Protein AF-A0A0D7AB15-F1 (afdb_monomer_lite)

Radius of gyration: 23.75 Å; chains: 1; bounding box: 55×53×61 Å

Sequence (169 aa):
MKTLLSSSIADKVKSSCLIGVVPSFHGHAHARSCQVDWHPNYISGMGKEDAEGSERFFSRSNELAAGTRLCTRFHRRQQIDEYIRFNDKDKYASIGIFLYSNYRQALRTIRDEGLQLLQLSKQYKLKAADYEQFLEEERAYLKNLQKEPADVTQRCEYMELLQKYMVAL

Structure (mmCIF, N/CA/C/O backbone):
data_AF-A0A0D7AB15-F1
#
_entry.id   AF-A0A0D7AB15-F1
#
loop_
_atom_site.group_PDB
_atom_site.id
_atom_site.type_symbol
_atom_site.label_atom_id
_atom_site.label_alt_id
_atom_site.label_comp_id
_atom_site.label_asym_id
_atom_site.label_entity_id
_atom_site.label_seq_id
_atom_site.pdbx_PDB_ins_code
_atom_site.Cartn_x
_atom_site.Cartn_y
_atom_site.Cartn_z
_atom_site.occupancy
_atom_site.B_iso_or_equiv
_atom_site.auth_seq_id
_atom_site.auth_comp_id
_atom_site.auth_asym_id
_atom_site.auth_atom_id
_atom_site.pdbx_PDB_model_num
ATOM 1 N N . MET A 1 1 ? 7.630 13.224 8.816 1.00 73.50 1 MET A N 1
ATOM 2 C CA . MET A 1 1 ? 7.909 13.927 7.540 1.00 73.50 1 MET A CA 1
ATOM 3 C C . MET A 1 1 ? 9.012 15.003 7.570 1.00 73.50 1 MET A C 1
ATOM 5 O O . MET A 1 1 ? 9.252 15.615 6.535 1.00 73.50 1 MET A O 1
ATOM 9 N N . LYS A 1 2 ? 9.713 15.240 8.697 1.00 83.06 2 LYS A N 1
ATOM 10 C CA . LYS A 1 2 ? 10.701 16.336 8.827 1.00 83.06 2 LYS A CA 1
ATOM 11 C C . LYS A 1 2 ? 11.754 16.352 7.709 1.00 83.06 2 LYS A C 1
ATOM 13 O O . LYS A 1 2 ? 11.979 17.401 7.125 1.00 83.06 2 LYS A O 1
ATOM 18 N N . THR A 1 3 ? 12.298 15.188 7.356 1.00 90.62 3 THR A N 1
ATOM 19 C CA . THR A 1 3 ? 13.328 15.034 6.315 1.00 90.62 3 THR A CA 1
ATOM 20 C C . THR A 1 3 ? 12.892 15.540 4.939 1.00 90.62 3 THR A C 1
ATOM 22 O O . THR A 1 3 ? 13.657 16.211 4.257 1.00 90.62 3 THR A O 1
ATOM 25 N N . LEU A 1 4 ? 11.655 15.245 4.522 1.00 91.38 4 LEU A N 1
ATOM 26 C CA . LEU A 1 4 ? 11.143 15.678 3.218 1.00 91.38 4 LEU A CA 1
ATOM 27 C C . LEU A 1 4 ? 10.890 17.190 3.195 1.00 91.38 4 LEU A C 1
ATOM 29 O O . LEU A 1 4 ? 11.2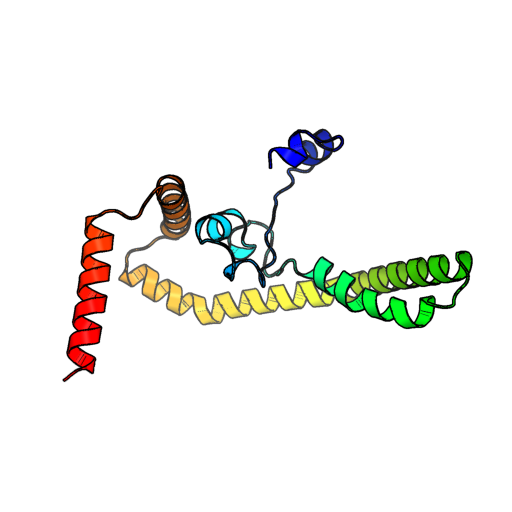01 17.854 2.209 1.00 91.38 4 LEU A O 1
ATOM 33 N N . LEU A 1 5 ? 10.396 17.744 4.303 1.00 92.38 5 LEU A N 1
ATOM 34 C CA . LEU A 1 5 ? 10.147 19.180 4.449 1.00 92.38 5 LEU A CA 1
ATOM 35 C C . LEU A 1 5 ? 11.430 20.016 4.558 1.00 92.38 5 LEU A C 1
ATOM 37 O O . LEU A 1 5 ? 11.383 21.215 4.305 1.00 92.38 5 LEU A O 1
ATOM 41 N N . SER A 1 6 ? 12.561 19.403 4.912 1.00 94.38 6 SER A N 1
ATOM 42 C CA . SER A 1 6 ? 13.881 20.044 4.940 1.00 94.38 6 SER A CA 1
ATOM 43 C C . SER A 1 6 ? 14.708 19.802 3.672 1.00 94.38 6 SER A C 1
ATOM 45 O O . SER A 1 6 ? 15.893 20.120 3.647 1.00 94.38 6 SER A O 1
ATOM 47 N N . SER A 1 7 ? 14.128 19.180 2.645 1.00 95.62 7 SER A N 1
ATOM 48 C CA . SER A 1 7 ? 14.833 18.826 1.410 1.00 95.62 7 SER A CA 1
ATOM 49 C C . SER A 1 7 ? 14.586 19.839 0.287 1.00 95.62 7 SER A C 1
ATOM 51 O O . SER A 1 7 ? 13.685 20.673 0.365 1.00 95.62 7 SER A O 1
ATOM 53 N N . SER A 1 8 ? 15.328 19.710 -0.816 1.00 97.25 8 SER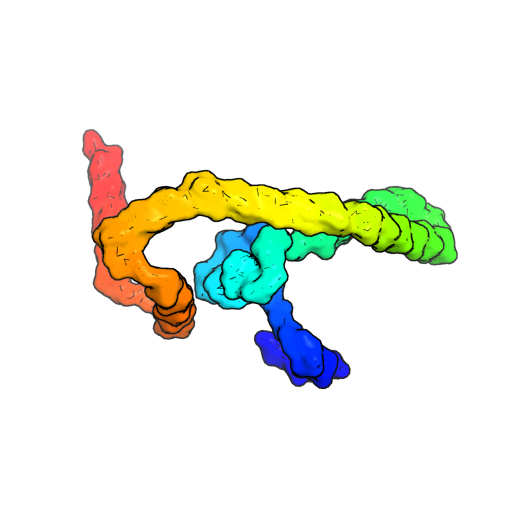 A N 1
ATOM 54 C CA . SER A 1 8 ? 15.131 20.513 -2.034 1.00 97.25 8 SER A CA 1
ATOM 55 C C . SER A 1 8 ? 13.766 20.313 -2.710 1.00 97.25 8 SER A C 1
ATOM 57 O O . SER A 1 8 ? 13.420 21.066 -3.616 1.00 97.25 8 SER A O 1
ATOM 59 N N . ILE A 1 9 ? 12.976 19.320 -2.283 1.00 95.56 9 ILE A N 1
ATOM 60 C CA . ILE A 1 9 ? 11.622 19.055 -2.791 1.00 95.56 9 ILE A CA 1
ATOM 61 C C . ILE A 1 9 ? 10.515 19.481 -1.816 1.00 95.56 9 ILE A C 1
ATOM 63 O O . ILE A 1 9 ? 9.355 19.129 -2.026 1.00 95.56 9 ILE A O 1
ATOM 67 N N . ALA A 1 10 ? 10.834 20.248 -0.768 1.00 95.69 10 ALA A N 1
ATOM 68 C CA . ALA A 1 10 ? 9.872 20.659 0.256 1.00 95.69 10 ALA A CA 1
ATOM 69 C C . ALA A 1 10 ? 8.623 21.353 -0.320 1.00 95.69 10 ALA A C 1
ATOM 71 O O . ALA A 1 10 ? 7.505 21.034 0.083 1.00 95.69 10 ALA A O 1
ATOM 72 N N . ASP A 1 11 ? 8.788 22.248 -1.297 1.00 96.88 11 ASP A N 1
ATOM 73 C CA . ASP A 1 11 ? 7.657 22.956 -1.912 1.00 96.88 11 ASP A CA 1
ATOM 74 C C . ASP A 1 11 ? 6.751 22.013 -2.711 1.00 96.88 11 ASP A C 1
ATOM 76 O O . ASP A 1 11 ? 5.526 22.148 -2.681 1.00 96.88 11 ASP A O 1
ATOM 80 N N . LYS A 1 12 ? 7.325 20.991 -3.359 1.00 95.62 12 LYS A N 1
ATOM 81 C CA . LYS A 1 12 ? 6.555 19.931 -4.030 1.00 95.62 12 LYS A CA 1
ATOM 82 C C . LYS A 1 12 ? 5.778 19.090 -3.025 1.00 95.62 12 LYS A C 1
ATOM 84 O O . LYS A 1 12 ? 4.613 18.790 -3.249 1.00 95.62 12 LYS A O 1
ATOM 89 N N . VAL A 1 13 ? 6.401 18.740 -1.904 1.00 94.31 13 VAL A N 1
ATOM 90 C CA . VAL A 1 13 ? 5.762 17.972 -0.825 1.00 94.31 13 VAL A CA 1
ATOM 91 C C . VAL A 1 13 ? 4.562 18.731 -0.255 1.00 94.31 13 VAL A C 1
ATOM 93 O O . VAL A 1 13 ? 3.496 18.146 -0.094 1.00 94.31 13 VAL A O 1
ATOM 96 N N . LYS A 1 14 ? 4.712 20.041 -0.013 1.00 93.06 14 LYS A N 1
ATOM 97 C CA . LYS A 1 14 ? 3.623 20.898 0.479 1.00 93.06 14 LYS A CA 1
ATOM 98 C C . LYS A 1 14 ? 2.510 21.066 -0.555 1.00 93.06 14 LYS A C 1
ATOM 100 O O . LYS A 1 14 ? 1.349 20.889 -0.218 1.00 93.06 14 LYS A O 1
ATOM 105 N N . SER A 1 15 ? 2.857 21.385 -1.803 1.00 96.00 15 SER A N 1
ATOM 106 C CA . SER A 1 15 ? 1.869 21.633 -2.868 1.00 96.00 15 SER A CA 1
ATOM 107 C C . SER A 1 15 ? 1.098 20.384 -3.299 1.00 96.00 15 SER A C 1
ATOM 109 O O . SER A 1 15 ? -0.052 20.501 -3.703 1.00 96.00 15 SER A O 1
ATOM 111 N N . SER A 1 16 ? 1.702 19.198 -3.193 1.00 93.06 16 SER A N 1
ATOM 112 C CA . SER A 1 16 ? 1.040 17.919 -3.492 1.00 93.06 16 SER A CA 1
ATOM 113 C C . SER A 1 16 ? 0.285 17.315 -2.308 1.00 93.06 16 SER A C 1
ATOM 115 O O . SER A 1 16 ? -0.337 16.270 -2.479 1.00 93.06 16 SER A O 1
ATOM 117 N N . CYS A 1 17 ? 0.348 17.934 -1.121 1.00 90.31 17 CYS A N 1
ATOM 118 C CA . CYS A 1 17 ? -0.180 17.365 0.121 1.00 90.31 17 CYS A CA 1
ATOM 119 C C . CYS A 1 17 ? 0.283 15.912 0.328 1.00 90.31 17 CYS A C 1
ATOM 121 O O . CYS A 1 17 ? -0.525 15.036 0.630 1.00 90.31 17 CYS A O 1
ATOM 123 N N . LEU A 1 18 ? 1.577 15.641 0.111 1.00 90.50 18 LEU A N 1
ATOM 124 C CA . LEU A 1 18 ? 2.096 14.274 0.108 1.00 90.50 18 LEU A CA 1
ATOM 125 C C . LEU A 1 18 ? 1.848 13.591 1.460 1.00 90.50 18 LEU A C 1
ATOM 127 O O . LEU A 1 18 ? 2.190 14.123 2.516 1.00 90.50 18 LEU A O 1
ATOM 131 N N . ILE A 1 19 ? 1.301 12.380 1.410 1.00 88.75 19 ILE A N 1
ATOM 132 C CA . ILE A 1 19 ? 1.094 11.512 2.570 1.00 88.75 19 ILE A CA 1
ATOM 133 C C . ILE A 1 19 ? 2.032 10.312 2.424 1.00 88.75 19 ILE A C 1
ATOM 135 O O . ILE A 1 19 ? 2.158 9.734 1.346 1.00 88.75 19 ILE A O 1
ATOM 139 N N . GLY A 1 20 ? 2.753 9.983 3.497 1.00 88.75 20 GLY A N 1
ATOM 140 C CA . GLY A 1 20 ? 3.583 8.780 3.546 1.00 88.75 20 GLY A CA 1
ATOM 141 C C . GLY A 1 20 ? 2.728 7.535 3.765 1.00 88.75 20 GLY A C 1
ATOM 142 O O . GLY A 1 20 ? 1.672 7.620 4.378 1.00 88.75 20 GLY A O 1
ATOM 143 N N . VAL A 1 21 ? 3.193 6.384 3.288 1.00 92.19 21 VAL A N 1
ATOM 144 C CA . VAL A 1 21 ? 2.516 5.095 3.466 1.00 92.19 21 VAL A CA 1
ATOM 145 C C . VAL A 1 21 ? 3.571 4.025 3.729 1.00 92.19 21 VAL A C 1
ATOM 147 O O . VAL A 1 21 ? 4.638 4.059 3.114 1.00 92.19 21 VAL A O 1
ATOM 150 N N . VAL A 1 22 ? 3.283 3.085 4.628 1.00 92.56 22 VAL A N 1
ATOM 151 C CA . VAL A 1 22 ? 4.063 1.849 4.786 1.00 92.56 22 VAL A CA 1
ATOM 152 C C . VAL A 1 22 ? 3.337 0.738 4.026 1.00 92.56 22 VAL A C 1
ATOM 154 O O . VAL A 1 22 ? 2.191 0.468 4.369 1.00 92.56 22 VAL A O 1
ATOM 157 N N . PRO A 1 23 ? 3.946 0.096 3.015 1.00 93.19 23 PRO A N 1
ATOM 158 C CA . PRO A 1 23 ? 3.291 -0.969 2.257 1.00 93.19 23 PRO A CA 1
ATOM 159 C C . PRO A 1 23 ? 2.736 -2.095 3.149 1.00 93.19 23 PRO A C 1
ATOM 161 O O . PRO A 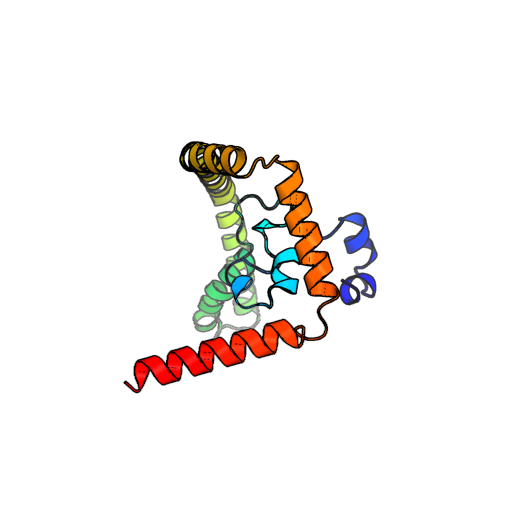1 23 ? 3.288 -2.394 4.212 1.00 93.19 23 PRO A O 1
ATOM 164 N N . SER A 1 24 ? 1.598 -2.676 2.759 1.00 92.88 24 SER A N 1
ATOM 165 C CA . SER A 1 24 ? 0.773 -3.530 3.636 1.00 92.88 24 SER A CA 1
ATOM 166 C C . SER A 1 24 ? 1.492 -4.786 4.137 1.00 92.88 24 SER A C 1
ATOM 168 O O . SER A 1 24 ? 1.218 -5.244 5.251 1.00 92.88 24 SER A O 1
ATOM 170 N N . PHE A 1 25 ? 2.404 -5.347 3.336 1.00 90.69 25 PHE A N 1
ATOM 171 C CA . PHE A 1 25 ? 3.181 -6.531 3.698 1.00 90.69 25 PHE A CA 1
ATOM 172 C C . PHE A 1 25 ? 4.100 -6.239 4.886 1.00 90.69 25 PHE A C 1
ATOM 174 O O . PHE A 1 25 ? 4.162 -7.020 5.835 1.00 90.69 25 PHE A O 1
ATOM 181 N N . HIS A 1 26 ? 4.749 -5.074 4.876 1.00 89.81 26 HIS A N 1
ATOM 182 C CA . HIS A 1 26 ? 5.638 -4.646 5.959 1.00 89.81 26 HIS A CA 1
ATOM 183 C C . HIS A 1 26 ? 4.893 -3.980 7.102 1.00 89.81 26 HIS A C 1
ATOM 185 O O . HIS A 1 26 ? 5.365 -4.017 8.233 1.00 89.81 26 HIS A O 1
ATOM 191 N N . GLY A 1 27 ? 3.721 -3.399 6.841 1.00 89.56 27 GLY A N 1
ATOM 192 C CA . GLY A 1 27 ? 2.959 -2.642 7.828 1.00 89.56 27 GLY A CA 1
ATOM 193 C C . GLY A 1 27 ? 2.779 -3.397 9.146 1.00 89.56 27 GLY A C 1
ATOM 194 O O . GLY A 1 27 ? 3.037 -2.844 10.210 1.00 89.56 27 GLY A O 1
ATOM 195 N N . HIS A 1 28 ? 2.457 -4.690 9.088 1.00 87.06 28 HIS A N 1
ATOM 196 C CA . HIS A 1 28 ? 2.252 -5.517 10.283 1.00 87.06 28 HIS A CA 1
ATOM 197 C C . HIS A 1 28 ? 3.541 -5.850 11.052 1.00 87.06 28 HIS A C 1
ATOM 199 O O . HIS A 1 28 ? 3.471 -6.168 12.236 1.00 87.06 28 HIS A O 1
ATOM 205 N N . ALA A 1 29 ? 4.712 -5.749 10.416 1.00 92.38 29 ALA A N 1
ATOM 206 C CA . ALA A 1 29 ? 6.007 -5.922 11.074 1.00 92.38 29 ALA A CA 1
ATOM 207 C C . ALA A 1 29 ? 6.450 -4.668 11.851 1.00 92.38 29 ALA A C 1
ATOM 209 O O . ALA A 1 29 ? 7.383 -4.726 12.651 1.00 92.38 29 ALA A O 1
ATOM 210 N N . HIS A 1 30 ? 5.794 -3.527 11.628 1.00 92.00 30 HIS A N 1
ATOM 211 C CA . HIS A 1 30 ? 6.068 -2.301 12.366 1.00 92.00 30 HIS A CA 1
ATOM 212 C C . HIS A 1 30 ? 5.314 -2.272 13.699 1.00 92.00 30 HIS A C 1
ATOM 214 O O . HIS A 1 30 ? 4.274 -2.910 13.865 1.00 92.00 30 HIS A O 1
ATOM 220 N N . ALA A 1 31 ? 5.803 -1.463 14.643 1.00 91.50 31 ALA A N 1
ATOM 221 C CA . ALA A 1 31 ? 5.083 -1.185 15.882 1.00 91.50 31 ALA A CA 1
ATOM 222 C C . ALA A 1 31 ? 3.672 -0.645 15.592 1.00 91.50 31 ALA A C 1
ATOM 224 O O . ALA A 1 31 ? 3.474 0.109 14.634 1.00 91.50 31 ALA A O 1
ATOM 225 N N . ARG A 1 32 ? 2.701 -0.979 16.453 1.00 92.56 32 ARG A N 1
ATOM 226 C CA . ARG A 1 32 ? 1.294 -0.579 16.280 1.00 92.56 32 ARG A CA 1
ATOM 227 C C . ARG A 1 32 ? 1.125 0.932 16.095 1.00 92.56 32 ARG A C 1
ATOM 229 O O . ARG A 1 32 ? 0.328 1.346 15.262 1.00 92.56 32 ARG A O 1
ATOM 236 N N . SER A 1 33 ? 1.935 1.744 16.778 1.00 92.44 33 SER A N 1
ATOM 237 C CA . SER A 1 33 ? 1.955 3.208 16.626 1.00 92.44 33 SER A CA 1
ATOM 238 C C . SER A 1 33 ? 2.258 3.659 15.194 1.00 92.44 33 SER A C 1
ATOM 240 O O . SER A 1 33 ? 1.670 4.613 14.704 1.00 92.44 33 SER A O 1
ATOM 242 N N . CYS A 1 34 ? 3.135 2.949 14.486 1.00 91.75 34 CYS A N 1
ATOM 243 C CA . CYS A 1 34 ? 3.411 3.213 13.079 1.00 91.75 34 CYS A CA 1
ATOM 244 C C . CYS A 1 34 ? 2.258 2.738 12.184 1.00 91.75 34 CYS A C 1
ATOM 246 O O . CYS A 1 34 ? 1.905 3.423 11.227 1.00 91.75 34 CYS A O 1
ATOM 248 N N . GLN A 1 35 ? 1.643 1.599 12.509 1.00 93.25 35 GLN A N 1
ATOM 249 C CA . GLN A 1 35 ? 0.524 1.056 11.738 1.00 93.25 35 GLN A CA 1
ATOM 250 C C . GLN A 1 35 ? -0.662 2.020 11.703 1.00 93.25 35 GLN A C 1
ATOM 252 O O . GLN A 1 35 ? -1.142 2.334 10.620 1.00 93.25 35 GLN A O 1
ATOM 257 N N . VAL A 1 36 ? -1.105 2.523 12.860 1.00 93.69 36 VAL A N 1
ATOM 258 C CA . VAL A 1 36 ? -2.290 3.399 12.959 1.00 93.69 36 VAL A CA 1
ATOM 259 C C . VAL A 1 36 ? -2.123 4.744 12.244 1.00 93.69 36 VAL A C 1
ATOM 261 O O . VAL A 1 36 ? -3.115 5.383 11.889 1.00 93.69 36 VAL A O 1
ATOM 264 N N . ASP A 1 37 ? -0.882 5.168 12.009 1.00 91.69 37 ASP A N 1
ATOM 265 C CA . ASP A 1 37 ? -0.566 6.415 11.311 1.00 91.69 37 ASP A CA 1
ATOM 266 C C . ASP A 1 37 ? -0.307 6.215 9.810 1.00 91.69 37 ASP A C 1
ATOM 268 O O . ASP A 1 37 ? -0.611 7.106 9.019 1.00 91.69 37 ASP A O 1
ATOM 272 N N . TRP A 1 38 ? 0.269 5.075 9.405 1.00 92.94 38 TRP A N 1
ATOM 273 C CA . TRP A 1 38 ? 0.869 4.929 8.069 1.00 92.94 38 TRP A CA 1
ATOM 274 C C . TRP A 1 38 ? 0.443 3.682 7.284 1.00 92.94 38 TRP A C 1
ATOM 276 O O . TRP A 1 38 ? 0.842 3.543 6.127 1.00 92.94 38 TRP A O 1
ATOM 286 N N . HIS A 1 39 ? -0.337 2.768 7.866 1.00 94.19 39 HIS A N 1
ATOM 287 C CA . HIS A 1 39 ? -0.835 1.598 7.137 1.00 94.19 39 HIS A CA 1
ATOM 288 C C . HIS A 1 39 ? -1.916 2.017 6.112 1.00 94.19 39 HIS A C 1
ATOM 290 O O . HIS A 1 39 ? -2.796 2.801 6.473 1.00 94.19 39 HIS A O 1
ATOM 296 N N . PRO A 1 40 ? -1.936 1.474 4.874 1.00 94.06 40 PRO A N 1
ATOM 297 C CA . PRO A 1 40 ? -2.842 1.897 3.799 1.00 94.06 40 PRO A CA 1
ATOM 298 C C . PRO A 1 40 ? -4.320 1.906 4.195 1.00 94.06 40 PRO A C 1
ATOM 300 O O . PRO A 1 40 ? -5.046 2.829 3.845 1.00 94.06 40 PRO A O 1
ATOM 303 N N . ASN A 1 41 ? -4.746 0.921 4.992 1.00 91.56 41 ASN A N 1
ATOM 304 C CA . ASN A 1 41 ? -6.113 0.826 5.524 1.00 91.56 41 ASN A CA 1
ATOM 305 C C . ASN A 1 41 ? -6.581 2.056 6.322 1.00 91.56 41 ASN A C 1
ATOM 307 O O . ASN A 1 41 ? -7.783 2.282 6.407 1.00 91.56 41 ASN A O 1
ATOM 311 N N . TYR A 1 42 ? -5.666 2.827 6.915 1.00 92.00 42 TYR A N 1
ATOM 312 C CA . TYR A 1 42 ? -5.992 4.018 7.708 1.00 92.00 42 TYR A CA 1
ATOM 313 C C . TYR A 1 42 ? -5.779 5.326 6.935 1.00 92.00 42 TYR A C 1
ATOM 315 O O . TYR A 1 42 ? -5.891 6.409 7.510 1.00 92.00 42 TYR A O 1
ATOM 323 N N . ILE A 1 43 ? -5.471 5.245 5.636 1.00 91.75 43 ILE A N 1
ATOM 324 C CA . ILE A 1 43 ? -5.201 6.402 4.785 1.00 91.75 43 ILE A CA 1
ATOM 325 C C . ILE A 1 43 ? -6.334 6.557 3.778 1.00 91.75 43 ILE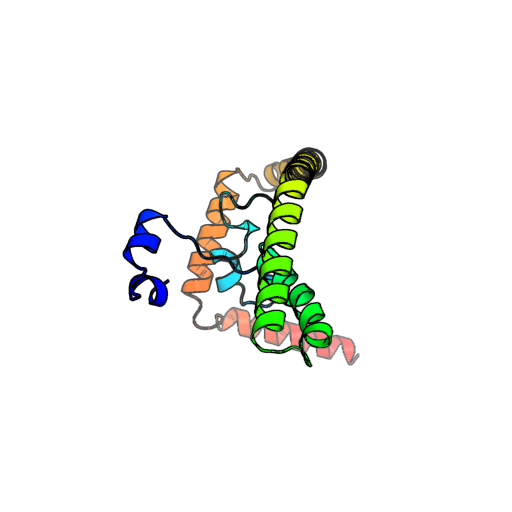 A C 1
ATOM 327 O O . ILE A 1 43 ? -6.522 5.749 2.865 1.00 91.75 43 ILE A O 1
ATOM 331 N N . SER A 1 44 ? -7.086 7.645 3.936 1.00 89.94 44 SER A N 1
ATOM 332 C CA . SER A 1 44 ? -8.184 7.973 3.033 1.00 89.94 44 SER A CA 1
ATOM 333 C C . SER A 1 44 ? -7.688 8.115 1.591 1.00 89.94 44 SER A C 1
ATOM 335 O O . SER A 1 44 ? -6.672 8.755 1.325 1.00 89.94 44 SER A O 1
ATOM 337 N N . GLY A 1 45 ? -8.415 7.503 0.655 1.00 89.50 45 GLY A N 1
ATOM 338 C CA . GLY A 1 45 ? -8.092 7.514 -0.773 1.00 89.50 45 GLY A CA 1
ATOM 339 C C . GLY A 1 45 ? -7.236 6.342 -1.266 1.00 89.50 45 GLY A C 1
ATOM 340 O O . GLY A 1 45 ? -7.202 6.119 -2.473 1.00 89.50 45 GLY A O 1
ATOM 341 N N . MET A 1 46 ? -6.624 5.541 -0.383 1.00 91.12 46 MET A N 1
ATOM 342 C CA . MET A 1 46 ? -5.850 4.355 -0.797 1.00 91.12 46 MET A CA 1
ATOM 343 C C . MET A 1 46 ? -6.726 3.232 -1.372 1.00 91.12 46 MET A C 1
ATOM 345 O O . MET A 1 46 ? -6.279 2.433 -2.196 1.00 91.12 46 MET A O 1
ATOM 349 N N . GLY A 1 47 ? -7.993 3.156 -0.959 1.00 90.88 47 GLY A N 1
ATOM 350 C CA . GLY A 1 47 ? -8.889 2.081 -1.378 1.00 90.88 47 GLY A CA 1
ATOM 351 C C . GLY A 1 47 ? -8.374 0.716 -0.914 1.00 90.88 47 GLY A C 1
ATOM 352 O O . GLY A 1 47 ? -8.138 0.521 0.272 1.00 90.88 47 GLY A O 1
ATOM 353 N N . LYS A 1 48 ? -8.226 -0.235 -1.847 1.00 91.69 48 LYS A N 1
ATOM 354 C CA . LYS A 1 48 ? -7.668 -1.579 -1.580 1.00 91.69 48 LYS A CA 1
ATOM 355 C C . LYS A 1 48 ? -6.255 -1.770 -2.152 1.00 91.69 48 LYS A C 1
ATOM 357 O O . LYS A 1 48 ? -5.850 -2.898 -2.408 1.00 91.69 48 LYS A O 1
ATOM 362 N N . GLU A 1 49 ? -5.543 -0.676 -2.415 1.00 92.06 49 GLU A N 1
ATOM 363 C CA . GLU A 1 49 ? -4.137 -0.708 -2.825 1.00 92.06 49 GLU A CA 1
ATOM 364 C C . GLU A 1 49 ? -3.246 -1.141 -1.653 1.00 92.06 49 GLU A C 1
ATOM 366 O O . GLU A 1 49 ? -3.428 -0.680 -0.525 1.00 92.06 49 GLU A O 1
ATOM 371 N N . ASP A 1 50 ? -2.274 -2.012 -1.926 1.00 93.06 50 ASP A N 1
ATOM 372 C CA . ASP A 1 50 ? -1.344 -2.518 -0.915 1.00 93.06 50 ASP A CA 1
ATOM 373 C C . ASP A 1 50 ? -0.036 -1.720 -0.845 1.00 93.06 50 ASP A C 1
ATOM 375 O O . ASP A 1 50 ? 0.693 -1.845 0.140 1.00 93.06 50 ASP A O 1
ATOM 379 N N . ALA A 1 51 ? 0.210 -0.860 -1.840 1.00 92.88 51 ALA A N 1
ATOM 380 C CA . ALA A 1 51 ? 1.385 -0.006 -1.996 1.00 92.88 51 ALA A CA 1
ATOM 381 C C . ALA A 1 51 ? 2.709 -0.770 -2.211 1.00 92.88 51 ALA A C 1
ATOM 383 O O . ALA A 1 51 ? 3.786 -0.186 -2.112 1.00 92.88 51 ALA A O 1
ATOM 384 N N . GLU A 1 52 ? 2.646 -2.043 -2.613 1.00 93.38 52 GLU A N 1
ATOM 385 C CA . GLU A 1 52 ? 3.818 -2.900 -2.875 1.00 93.38 52 GLU A CA 1
ATOM 386 C C . GLU A 1 52 ? 4.331 -2.794 -4.327 1.00 93.38 52 GLU A C 1
ATOM 388 O O . GLU A 1 52 ? 5.230 -3.522 -4.758 1.00 93.38 52 GLU A O 1
ATOM 393 N N . GLY A 1 53 ? 3.735 -1.916 -5.142 1.00 91.38 53 GLY A N 1
ATOM 394 C CA . GLY A 1 53 ? 4.050 -1.787 -6.569 1.00 91.38 53 GLY A CA 1
ATOM 395 C C . GLY A 1 53 ? 5.538 -1.541 -6.848 1.00 91.38 53 GLY A C 1
ATOM 396 O O . GLY A 1 53 ? 6.110 -2.181 -7.735 1.00 91.38 53 GLY A O 1
ATOM 397 N N . SER A 1 54 ? 6.176 -0.672 -6.059 1.00 90.56 54 SER A N 1
ATOM 398 C CA . SER A 1 54 ? 7.610 -0.371 -6.168 1.00 90.56 54 SER A CA 1
ATOM 399 C C . SER A 1 54 ? 8.477 -1.585 -5.837 1.00 90.56 54 SER A C 1
ATOM 401 O O . SER A 1 54 ? 9.432 -1.872 -6.556 1.00 90.56 54 SER A O 1
ATOM 403 N N . GLU A 1 55 ? 8.134 -2.343 -4.795 1.00 91.81 55 GLU A N 1
ATOM 404 C CA . GLU A 1 55 ? 8.890 -3.536 -4.399 1.00 91.81 55 GLU A CA 1
ATOM 405 C C . GLU A 1 55 ? 8.804 -4.631 -5.457 1.00 91.81 55 GLU A C 1
ATOM 407 O O . GLU A 1 55 ? 9.820 -5.203 -5.856 1.00 91.81 55 GLU A O 1
ATOM 412 N N . ARG A 1 56 ? 7.602 -4.859 -6.000 1.00 93.12 56 ARG A N 1
ATOM 413 C CA . ARG A 1 56 ? 7.389 -5.789 -7.117 1.00 93.12 56 ARG A CA 1
ATOM 414 C C . ARG A 1 56 ? 8.176 -5.370 -8.352 1.00 93.12 56 ARG A C 1
ATOM 416 O O . ARG A 1 56 ? 8.737 -6.229 -9.032 1.00 93.12 56 ARG A O 1
ATOM 423 N N . PHE A 1 57 ? 8.228 -4.071 -8.645 1.00 94.69 57 PHE A N 1
ATOM 424 C CA . PHE A 1 57 ? 9.028 -3.544 -9.745 1.00 94.69 57 PHE A CA 1
ATOM 425 C C . PHE A 1 57 ? 10.521 -3.830 -9.544 1.00 94.69 57 PHE A C 1
ATOM 427 O O . PHE A 1 57 ? 11.145 -4.405 -10.438 1.00 94.69 57 PHE A O 1
ATOM 434 N N . PHE A 1 58 ? 11.084 -3.495 -8.378 1.00 93.62 58 PHE A N 1
ATOM 435 C CA . PHE A 1 58 ? 12.501 -3.735 -8.095 1.00 93.62 58 PHE A CA 1
ATOM 436 C C . PHE A 1 58 ? 12.842 -5.226 -8.086 1.00 93.62 58 PHE A C 1
ATOM 438 O O . PHE A 1 58 ? 13.841 -5.620 -8.686 1.00 93.62 58 PHE A O 1
ATOM 445 N N . SER A 1 59 ? 11.981 -6.057 -7.496 1.00 94.50 59 SER A N 1
ATOM 446 C CA . SER A 1 59 ? 12.132 -7.513 -7.488 1.00 94.50 59 SER A CA 1
ATOM 447 C C . SER A 1 59 ? 12.231 -8.076 -8.908 1.00 94.50 59 SER A C 1
ATOM 449 O O . SER A 1 59 ? 13.214 -8.743 -9.227 1.00 94.50 59 SER A O 1
ATOM 451 N N . ARG A 1 60 ? 11.283 -7.729 -9.789 1.00 93.94 60 ARG A N 1
ATOM 452 C CA . ARG A 1 60 ? 11.299 -8.158 -11.199 1.00 93.94 60 ARG A CA 1
ATOM 453 C C . ARG A 1 60 ? 12.478 -7.573 -11.974 1.00 93.94 60 ARG A C 1
ATOM 455 O O . ARG A 1 60 ? 13.068 -8.251 -12.804 1.00 93.94 60 ARG A O 1
ATOM 462 N N . SER A 1 61 ? 12.885 -6.337 -11.671 1.00 95.38 61 SER A N 1
ATOM 463 C CA . SER A 1 61 ? 14.006 -5.693 -12.369 1.00 95.38 61 SER A CA 1
ATOM 464 C C . SER A 1 61 ? 15.341 -6.417 -12.166 1.00 95.38 61 SER A C 1
ATOM 466 O O . SER A 1 61 ? 16.236 -6.291 -13.002 1.00 95.38 61 SER A O 1
ATOM 468 N N . ASN A 1 62 ? 15.467 -7.234 -11.111 1.00 95.38 62 ASN A N 1
ATOM 469 C CA . ASN A 1 62 ? 16.648 -8.067 -10.888 1.00 95.38 62 ASN A CA 1
ATOM 470 C C . ASN A 1 62 ? 16.875 -9.090 -12.012 1.00 95.38 62 ASN A C 1
ATOM 472 O O . ASN A 1 62 ? 18.016 -9.492 -12.233 1.00 95.38 62 ASN A O 1
ATOM 476 N N . GLU A 1 63 ? 15.838 -9.471 -12.764 1.00 92.00 63 GLU A N 1
ATOM 477 C CA . GLU A 1 63 ? 15.964 -10.367 -13.922 1.00 92.00 63 GLU A CA 1
ATOM 478 C C . GLU A 1 63 ? 16.904 -9.790 -14.998 1.00 92.00 63 GLU A C 1
ATOM 480 O O . GLU A 1 63 ? 17.617 -10.533 -15.678 1.00 92.00 63 GLU A O 1
ATOM 485 N N . LEU A 1 64 ? 17.012 -8.458 -15.093 1.00 95.12 64 LEU A N 1
ATOM 486 C CA . LEU A 1 64 ? 17.944 -7.788 -16.004 1.00 95.12 64 LEU A CA 1
ATOM 487 C C . LEU A 1 64 ? 19.412 -8.025 -15.647 1.00 95.12 64 LEU A C 1
ATOM 489 O O . LEU A 1 64 ? 20.282 -7.866 -16.509 1.00 95.12 64 LEU A O 1
ATOM 493 N N . ALA A 1 65 ? 19.726 -8.372 -14.396 1.00 95.06 65 ALA A N 1
ATOM 494 C CA . ALA A 1 65 ? 21.106 -8.471 -13.933 1.00 95.06 65 ALA A CA 1
ATOM 495 C C . ALA A 1 65 ? 21.896 -9.525 -14.720 1.00 95.06 65 ALA A C 1
ATOM 497 O O . ALA A 1 65 ? 23.025 -9.264 -15.136 1.00 95.06 65 ALA A O 1
ATOM 498 N N . ALA A 1 66 ? 21.293 -10.690 -14.978 1.00 94.44 66 ALA A N 1
ATOM 499 C CA . ALA A 1 66 ? 21.941 -11.766 -15.722 1.00 94.44 66 ALA A CA 1
ATOM 500 C C . ALA A 1 66 ? 22.194 -11.372 -17.188 1.00 94.44 66 ALA A C 1
ATOM 502 O O . ALA A 1 66 ? 23.319 -11.506 -17.673 1.00 94.44 66 ALA A O 1
ATOM 503 N N . GLY A 1 67 ? 21.179 -10.824 -17.867 1.00 92.62 67 GLY A N 1
ATOM 504 C CA . GLY A 1 67 ? 21.261 -10.449 -19.283 1.00 92.62 67 GLY A CA 1
ATOM 505 C C . GLY A 1 67 ? 22.175 -9.252 -19.553 1.00 92.62 67 GLY A C 1
ATOM 506 O O . GLY A 1 67 ? 22.859 -9.213 -20.571 1.00 92.62 67 GLY A O 1
ATOM 507 N N . THR A 1 68 ? 22.256 -8.307 -18.615 1.00 96.44 68 THR A N 1
ATOM 508 C CA . THR A 1 68 ? 23.050 -7.080 -18.779 1.00 96.44 68 THR A CA 1
ATOM 509 C C . THR A 1 68 ? 24.491 -7.200 -18.271 1.00 96.44 68 THR A C 1
ATOM 511 O O . THR A 1 68 ? 25.286 -6.268 -18.454 1.00 96.44 68 THR A O 1
ATOM 514 N N . ARG A 1 69 ? 24.869 -8.309 -17.615 1.00 96.56 69 ARG A N 1
ATOM 515 C CA . ARG A 1 69 ? 26.166 -8.455 -16.921 1.00 96.56 69 ARG A CA 1
ATOM 516 C C . ARG A 1 69 ? 27.367 -8.265 -17.843 1.00 96.56 69 ARG A C 1
ATOM 518 O O . ARG A 1 69 ? 28.317 -7.585 -17.464 1.00 96.56 69 ARG A O 1
ATOM 525 N N . LEU A 1 70 ? 27.307 -8.828 -19.048 1.00 97.25 70 LEU A N 1
ATOM 526 C CA . LEU A 1 70 ? 28.391 -8.782 -20.038 1.00 97.25 70 LEU A CA 1
ATOM 527 C C . LEU A 1 70 ? 28.167 -7.729 -21.133 1.00 97.25 70 LEU A C 1
ATOM 529 O O . LEU A 1 70 ? 29.009 -7.555 -22.010 1.00 97.25 70 LEU A O 1
ATOM 533 N N . CYS A 1 71 ? 27.051 -7.001 -21.084 1.00 97.44 71 CYS A N 1
ATOM 534 C CA . CYS A 1 71 ? 26.763 -5.942 -22.038 1.00 97.44 71 CYS A CA 1
ATOM 535 C C . CYS A 1 71 ? 27.720 -4.757 -21.882 1.00 97.44 71 CYS A C 1
ATOM 537 O O . CYS A 1 71 ? 28.126 -4.386 -20.774 1.00 97.44 71 CYS A O 1
ATOM 539 N N . THR A 1 72 ? 28.005 -4.085 -23.000 1.00 98.12 72 THR A N 1
ATOM 540 C CA . THR A 1 72 ? 28.655 -2.771 -22.958 1.00 98.12 72 THR A CA 1
ATOM 541 C C . THR A 1 72 ? 27.774 -1.777 -22.195 1.00 98.12 72 THR A C 1
ATOM 543 O O . THR A 1 72 ? 26.559 -1.950 -22.070 1.00 98.12 72 THR A O 1
ATOM 546 N N . ARG A 1 73 ? 28.374 -0.686 -21.707 1.00 97.81 73 ARG A N 1
ATOM 547 C CA . ARG A 1 73 ? 27.650 0.370 -20.977 1.00 97.81 73 ARG A CA 1
ATOM 548 C C . ARG A 1 73 ? 26.433 0.894 -21.746 1.00 97.81 73 ARG A C 1
ATOM 550 O O . ARG A 1 73 ? 25.421 1.198 -21.123 1.00 97.81 73 ARG A O 1
ATOM 557 N N . PHE A 1 74 ? 26.544 1.006 -23.070 1.00 98.06 74 PHE A N 1
ATOM 558 C CA . PHE A 1 74 ? 25.452 1.442 -23.937 1.00 98.06 74 PHE A CA 1
ATOM 559 C C . PHE A 1 74 ? 24.296 0.434 -23.925 1.00 98.06 74 PHE A C 1
ATOM 561 O O . PHE A 1 74 ? 23.197 0.786 -23.507 1.00 98.06 74 PHE A O 1
ATOM 568 N N . HIS A 1 75 ? 24.561 -0.832 -24.261 1.00 97.62 75 HIS A N 1
ATOM 569 C CA . HIS A 1 75 ? 23.522 -1.863 -24.332 1.00 97.62 75 HIS A CA 1
ATOM 570 C C . HIS A 1 75 ? 22.866 -2.140 -22.976 1.00 97.62 75 HIS A C 1
ATOM 572 O O . HIS A 1 75 ? 21.654 -2.303 -22.911 1.00 97.62 75 HIS A O 1
ATOM 578 N N . ARG A 1 76 ? 23.630 -2.102 -21.874 1.00 97.75 76 ARG A N 1
ATOM 579 C CA . ARG A 1 76 ? 23.060 -2.222 -20.523 1.00 97.75 76 ARG A CA 1
ATOM 580 C C . ARG A 1 76 ? 22.033 -1.124 -20.244 1.00 97.75 76 ARG A C 1
ATOM 582 O O . ARG A 1 76 ? 20.969 -1.402 -19.708 1.00 97.75 76 ARG A O 1
ATOM 589 N N . ARG A 1 77 ? 22.352 0.127 -20.591 1.00 97.56 77 ARG A N 1
ATOM 590 C CA . ARG A 1 77 ? 21.434 1.262 -20.401 1.00 97.56 77 ARG A CA 1
ATOM 591 C C . ARG A 1 77 ? 20.205 1.143 -21.285 1.00 97.56 77 ARG A C 1
ATOM 593 O O . ARG A 1 77 ? 19.112 1.400 -20.802 1.00 97.56 77 ARG A O 1
ATOM 600 N N . GLN A 1 78 ? 20.398 0.734 -22.536 1.00 97.75 78 GLN A N 1
ATOM 601 C CA . GLN A 1 78 ? 19.302 0.515 -23.470 1.00 97.75 78 GLN A CA 1
ATOM 602 C C . GLN A 1 78 ? 18.333 -0.554 -22.944 1.00 97.75 78 GLN A C 1
ATOM 604 O O . GLN A 1 78 ? 17.141 -0.294 -22.863 1.00 97.75 78 GLN A O 1
ATOM 609 N N . GLN A 1 79 ? 18.839 -1.702 -22.487 1.00 97.06 79 GLN A N 1
ATOM 610 C CA . GLN A 1 79 ? 18.006 -2.776 -21.933 1.00 97.06 79 GLN A CA 1
ATOM 611 C C . GLN A 1 79 ? 17.243 -2.347 -20.670 1.00 97.06 79 GLN A C 1
ATOM 613 O O . GLN A 1 79 ? 16.078 -2.703 -20.506 1.00 97.06 79 GLN A O 1
ATOM 618 N N . ILE A 1 80 ? 17.871 -1.565 -19.783 1.00 97.00 80 ILE A N 1
ATOM 619 C CA . ILE A 1 80 ? 17.194 -1.014 -18.597 1.00 97.00 80 ILE A CA 1
ATOM 620 C C . ILE A 1 80 ? 16.070 -0.047 -19.007 1.00 97.00 80 ILE A C 1
ATOM 622 O O . ILE A 1 80 ? 14.970 -0.137 -18.467 1.00 97.00 80 ILE A O 1
ATOM 626 N N . ASP A 1 81 ? 16.321 0.857 -19.960 1.00 97.81 81 ASP A N 1
ATOM 627 C CA . ASP A 1 81 ? 15.313 1.806 -20.458 1.00 97.81 81 ASP A CA 1
ATOM 628 C C . ASP A 1 81 ? 14.137 1.082 -21.134 1.00 97.81 81 ASP A C 1
ATOM 630 O O . ASP A 1 81 ? 12.977 1.361 -20.825 1.00 97.81 81 ASP A O 1
ATOM 634 N N . GLU A 1 82 ? 14.421 0.096 -21.987 1.00 97.00 82 GLU A N 1
ATOM 635 C CA . GLU A 1 82 ? 13.407 -0.736 -22.644 1.00 97.00 82 GLU A CA 1
ATOM 636 C C . GLU A 1 82 ? 12.538 -1.487 -21.628 1.00 97.00 82 GLU A C 1
ATOM 638 O O . GLU A 1 82 ? 11.310 -1.463 -21.738 1.00 97.00 82 GLU A O 1
ATOM 643 N N . TYR A 1 83 ? 13.150 -2.088 -20.603 1.00 96.62 83 TYR A N 1
ATOM 644 C CA . TYR A 1 83 ? 12.421 -2.768 -19.532 1.00 96.62 83 TYR A CA 1
ATOM 645 C C . TYR A 1 83 ? 11.490 -1.818 -18.773 1.00 96.62 83 TYR A C 1
ATOM 647 O O . TYR A 1 83 ? 10.320 -2.138 -18.568 1.00 96.62 83 TYR A O 1
ATOM 655 N N . ILE A 1 84 ? 11.980 -0.635 -18.383 1.00 96.50 84 ILE A N 1
ATOM 656 C CA . ILE A 1 84 ? 11.174 0.355 -17.653 1.00 96.50 84 ILE A CA 1
ATOM 657 C C . ILE A 1 84 ? 9.988 0.809 -18.507 1.00 96.50 84 ILE A C 1
ATOM 659 O O . ILE A 1 84 ? 8.857 0.821 -18.021 1.00 96.50 84 ILE A O 1
ATOM 663 N N . ARG A 1 85 ? 10.221 1.124 -19.788 1.00 97.62 85 ARG A N 1
ATOM 664 C CA . ARG A 1 85 ? 9.158 1.522 -20.725 1.00 97.62 85 ARG A CA 1
ATOM 665 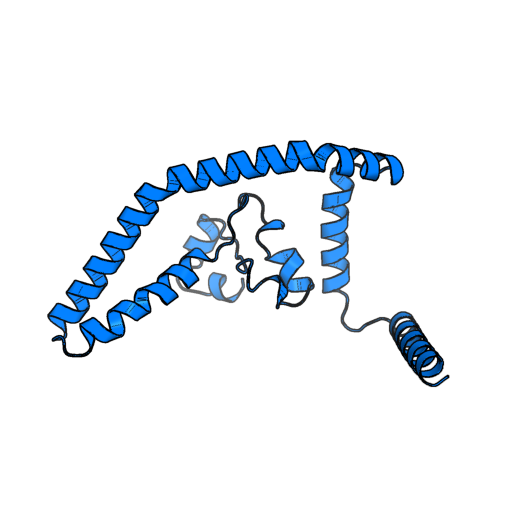C C . ARG A 1 85 ? 8.130 0.420 -20.936 1.00 97.62 85 ARG A C 1
ATOM 667 O O . ARG A 1 85 ? 6.942 0.711 -21.043 1.00 97.62 85 ARG A O 1
ATOM 674 N N . PHE A 1 86 ? 8.574 -0.829 -21.045 1.00 96.56 86 PHE A N 1
ATOM 675 C CA . PHE A 1 86 ? 7.669 -1.959 -21.202 1.00 96.56 86 PHE A CA 1
ATOM 676 C C . PHE A 1 86 ? 6.826 -2.171 -19.941 1.00 96.56 86 PHE A C 1
ATOM 678 O O . PHE A 1 86 ? 5.608 -2.282 -20.045 1.00 96.56 86 PHE A O 1
ATOM 685 N N . ASN A 1 87 ? 7.448 -2.140 -18.759 1.00 95.25 87 ASN A N 1
ATOM 686 C CA . ASN A 1 87 ? 6.732 -2.227 -17.489 1.00 95.25 87 ASN A CA 1
ATOM 687 C C . ASN A 1 87 ? 5.697 -1.100 -17.346 1.00 95.25 87 ASN A C 1
ATOM 689 O O . ASN A 1 87 ? 4.573 -1.374 -16.949 1.00 95.25 87 ASN A O 1
ATOM 693 N N . ASP A 1 88 ? 6.037 0.144 -17.694 1.00 95.50 88 ASP A N 1
ATOM 694 C CA . ASP A 1 88 ? 5.093 1.271 -17.646 1.00 95.50 88 ASP A CA 1
ATOM 695 C C . ASP A 1 88 ? 3.859 1.031 -18.535 1.00 95.50 88 ASP A C 1
ATOM 697 O O . ASP A 1 88 ? 2.721 1.146 -18.078 1.00 95.50 88 ASP A O 1
ATOM 701 N N . LYS A 1 89 ? 4.073 0.573 -19.777 1.00 97.50 89 LYS A N 1
ATOM 702 C CA . LYS A 1 89 ? 2.984 0.200 -20.696 1.00 97.50 89 LYS A CA 1
ATOM 703 C C . LYS A 1 89 ? 2.123 -0.939 -20.155 1.00 97.50 89 LYS A C 1
ATOM 705 O O . LYS A 1 89 ? 0.900 -0.860 -20.244 1.00 97.50 89 LYS A O 1
ATOM 710 N N . ASP A 1 90 ? 2.741 -1.979 -19.601 1.00 95.94 90 ASP A N 1
ATOM 711 C CA . ASP A 1 90 ? 2.032 -3.122 -19.015 1.00 95.94 90 ASP A CA 1
ATOM 712 C C . ASP A 1 90 ? 1.181 -2.690 -17.809 1.00 95.94 90 ASP A C 1
ATOM 714 O O . ASP A 1 90 ? -0.003 -3.022 -17.707 1.00 95.94 90 ASP A O 1
ATOM 718 N N . LYS A 1 91 ? 1.735 -1.840 -16.933 1.00 94.56 91 LYS A N 1
ATOM 719 C CA . LYS A 1 91 ? 0.992 -1.265 -15.805 1.00 94.56 91 LYS A CA 1
ATOM 720 C C . LYS A 1 91 ? -0.177 -0.420 -16.271 1.00 94.56 91 LYS A C 1
ATOM 722 O O . LYS A 1 91 ? -1.289 -0.642 -15.791 1.00 94.56 91 LYS A O 1
ATOM 727 N N . TYR A 1 92 ? 0.040 0.460 -17.242 1.00 96.00 92 TYR A N 1
ATOM 728 C CA . TYR A 1 92 ? -1.025 1.272 -17.813 1.00 96.00 92 TYR A CA 1
ATOM 729 C C . TYR A 1 92 ? -2.129 0.415 -18.452 1.00 96.00 92 TYR A C 1
ATOM 731 O O . TYR A 1 92 ? -3.308 0.675 -18.234 1.00 96.00 92 TYR A O 1
ATOM 739 N N . ALA A 1 93 ? -1.776 -0.655 -19.169 1.00 97.38 93 ALA A N 1
ATOM 740 C CA . ALA A 1 93 ? -2.754 -1.577 -19.746 1.00 97.38 93 ALA A CA 1
ATOM 741 C C . ALA A 1 93 ? -3.554 -2.340 -18.671 1.00 97.38 93 ALA A C 1
ATOM 743 O O . ALA A 1 93 ? -4.753 -2.574 -18.830 1.00 97.38 93 ALA A O 1
ATOM 744 N N . SER A 1 94 ? -2.914 -2.703 -17.556 1.00 95.81 94 SER A N 1
ATOM 745 C CA . SER A 1 94 ? -3.542 -3.469 -16.470 1.00 95.81 94 SER A CA 1
ATOM 746 C C . SER A 1 94 ? -4.370 -2.632 -15.482 1.00 95.81 94 SER A C 1
ATOM 748 O O . SER A 1 94 ? -5.197 -3.192 -14.756 1.00 95.81 94 SER A O 1
ATOM 750 N N . ILE A 1 95 ? -4.198 -1.302 -15.452 1.00 95.19 95 ILE A N 1
ATOM 751 C CA . ILE A 1 95 ? -4.772 -0.444 -14.400 1.00 95.19 95 ILE A CA 1
ATOM 752 C C . ILE A 1 95 ? -6.303 -0.493 -14.358 1.00 95.19 95 ILE A C 1
ATOM 754 O O . ILE A 1 95 ? -6.894 -0.500 -13.281 1.00 95.19 95 ILE A O 1
ATOM 758 N N . GLY A 1 96 ? -6.963 -0.598 -15.516 1.00 96.69 96 GLY A N 1
ATOM 759 C CA . GLY A 1 96 ? -8.423 -0.678 -15.584 1.00 96.69 96 GLY A CA 1
ATOM 760 C C . GLY A 1 96 ? -8.966 -1.938 -14.906 1.00 96.69 96 GLY A C 1
ATOM 761 O O . GLY A 1 96 ? -9.904 -1.866 -14.112 1.00 96.69 96 GLY A O 1
ATOM 762 N N . ILE A 1 97 ? -8.334 -3.087 -15.162 1.00 97.19 97 ILE A N 1
ATOM 763 C CA . ILE A 1 97 ? -8.700 -4.370 -14.545 1.00 97.19 97 ILE A CA 1
ATOM 764 C C . ILE A 1 97 ? -8.406 -4.339 -13.045 1.00 97.19 97 ILE A C 1
ATOM 766 O O . ILE A 1 97 ? -9.220 -4.826 -12.259 1.00 97.19 97 ILE A O 1
ATOM 770 N N . PHE A 1 98 ? -7.279 -3.746 -12.646 1.00 94.69 98 PHE A N 1
ATOM 771 C CA . PHE A 1 98 ? -6.907 -3.580 -11.244 1.00 94.69 98 PHE A CA 1
ATOM 772 C C . PHE A 1 98 ? -7.961 -2.773 -10.469 1.00 94.69 98 PHE A C 1
ATOM 774 O O . PHE A 1 98 ? -8.525 -3.270 -9.492 1.00 94.69 98 PHE A O 1
ATOM 781 N N . LEU A 1 99 ? -8.311 -1.578 -10.957 1.00 95.25 99 LEU A N 1
ATOM 782 C CA . LEU A 1 99 ? -9.320 -0.716 -10.333 1.00 95.25 99 LEU A CA 1
ATOM 783 C C . LEU A 1 99 ? -10.697 -1.388 -10.291 1.00 95.25 99 LEU A C 1
ATOM 785 O O . LEU A 1 99 ? -11.355 -1.389 -9.249 1.00 95.25 99 LEU A O 1
ATOM 789 N N . TYR A 1 100 ? -11.120 -2.004 -11.398 1.00 96.69 100 TYR A N 1
ATOM 790 C CA . TYR A 1 100 ? -12.394 -2.719 -11.461 1.00 96.69 100 TYR A CA 1
ATOM 791 C C . TYR A 1 100 ? -12.448 -3.880 -10.460 1.00 96.69 100 TYR A C 1
ATOM 793 O O . TYR A 1 100 ? -13.437 -4.037 -9.742 1.00 96.69 100 TYR A O 1
ATOM 801 N N . SER A 1 101 ? -11.381 -4.675 -10.369 1.00 96.62 101 SER A N 1
ATOM 802 C CA . SER A 1 101 ? -11.313 -5.819 -9.456 1.00 96.62 101 SER A CA 1
ATOM 803 C C . SER A 1 101 ? -11.374 -5.372 -7.996 1.00 96.62 101 SER A C 1
ATOM 805 O O . SER A 1 101 ? -12.169 -5.922 -7.230 1.00 96.62 101 SER A O 1
ATOM 807 N N . ASN A 1 102 ? -10.629 -4.324 -7.632 1.00 95.38 102 ASN A N 1
ATOM 808 C CA . ASN A 1 102 ? -10.651 -3.748 -6.286 1.00 95.38 102 ASN A CA 1
ATOM 809 C C . ASN A 1 102 ? -12.026 -3.174 -5.934 1.00 95.38 102 ASN A C 1
ATOM 811 O O . ASN A 1 102 ? -12.535 -3.417 -4.839 1.00 95.38 102 ASN A O 1
ATOM 815 N N . TYR A 1 103 ? -12.674 -2.483 -6.874 1.00 95.81 103 TYR A N 1
ATOM 816 C CA . TYR A 1 103 ? -14.034 -1.981 -6.690 1.00 95.81 103 TYR A CA 1
ATOM 817 C C . TYR A 1 103 ? -15.037 -3.119 -6.453 1.00 95.81 103 TYR A C 1
ATOM 819 O O . TYR A 1 103 ? -15.810 -3.092 -5.493 1.00 95.81 103 TYR A O 1
ATOM 827 N N . ARG A 1 104 ? -15.005 -4.169 -7.284 1.00 97.44 104 ARG A N 1
ATOM 828 C CA . ARG A 1 104 ? -15.883 -5.338 -7.116 1.00 97.44 104 ARG A CA 1
ATOM 829 C C . ARG A 1 104 ? -15.613 -6.064 -5.802 1.00 97.44 104 ARG A C 1
ATOM 831 O O . ARG A 1 104 ? -16.563 -6.532 -5.179 1.00 97.44 104 ARG A O 1
ATOM 838 N N . GLN A 1 105 ? -14.355 -6.150 -5.377 1.00 96.25 105 GLN A N 1
ATOM 839 C CA . GLN A 1 105 ? -13.993 -6.716 -4.083 1.00 96.25 105 GLN A CA 1
ATOM 840 C C . GLN A 1 105 ? -14.555 -5.872 -2.933 1.00 96.25 105 GLN A C 1
ATOM 842 O O . GLN A 1 105 ? -15.145 -6.439 -2.021 1.00 96.25 105 GLN A O 1
ATOM 847 N N . ALA A 1 106 ? -14.447 -4.542 -2.996 1.00 95.19 106 ALA A N 1
ATOM 848 C CA . ALA A 1 106 ? -15.020 -3.647 -1.990 1.00 95.19 106 ALA A CA 1
ATOM 849 C C . ALA A 1 106 ? -16.543 -3.814 -1.872 1.00 95.19 106 ALA A C 1
ATOM 851 O O . ALA A 1 106 ? -17.056 -3.969 -0.768 1.00 95.19 106 ALA A O 1
ATOM 852 N N . LEU A 1 107 ? -17.263 -3.883 -3.000 1.00 96.38 107 LEU A N 1
ATOM 853 C CA . LEU A 1 107 ? -18.708 -4.139 -2.992 1.00 96.38 107 LEU A CA 1
ATOM 854 C C . LEU A 1 107 ? -19.070 -5.483 -2.348 1.00 96.38 107 LEU A C 1
ATOM 856 O O . LEU A 1 107 ? -20.061 -5.566 -1.626 1.00 96.38 107 LEU A O 1
ATOM 860 N N . ARG A 1 108 ? -18.286 -6.537 -2.613 1.00 96.50 108 ARG A N 1
ATOM 861 C CA . ARG A 1 108 ? -18.497 -7.853 -1.992 1.00 96.50 108 ARG A CA 1
ATOM 862 C C . ARG A 1 108 ? -18.264 -7.792 -0.488 1.00 96.50 108 ARG A C 1
ATOM 864 O O . ARG A 1 108 ? -19.144 -8.215 0.240 1.00 96.50 108 ARG A O 1
ATOM 871 N N . THR A 1 109 ? -17.159 -7.196 -0.036 1.00 94.62 109 THR A N 1
ATOM 872 C CA . THR A 1 109 ? -16.876 -6.987 1.394 1.00 94.62 109 THR A CA 1
ATOM 873 C C . THR A 1 109 ? -18.030 -6.247 2.077 1.00 94.62 109 THR A C 1
ATOM 875 O O . THR A 1 109 ? -18.554 -6.726 3.074 1.00 94.62 109 THR A O 1
ATOM 878 N N . ILE A 1 110 ? -18.510 -5.137 1.502 1.00 94.56 110 ILE A N 1
ATOM 879 C CA . ILE A 1 110 ? -19.639 -4.375 2.067 1.00 94.56 110 ILE A CA 1
ATOM 880 C C . ILE A 1 110 ? -20.904 -5.237 2.161 1.00 94.56 110 ILE A C 1
ATOM 882 O O . ILE A 1 110 ? -21.599 -5.205 3.174 1.00 94.56 110 ILE A O 1
ATOM 886 N N . ARG A 1 111 ? -21.213 -6.011 1.117 1.00 94.94 111 ARG A N 1
ATOM 887 C CA . ARG A 1 111 ? -22.393 -6.882 1.089 1.00 94.94 111 ARG A CA 1
ATOM 888 C C . ARG A 1 111 ? -22.287 -8.032 2.095 1.00 94.94 111 ARG A C 1
ATOM 890 O O . ARG A 1 111 ? -23.259 -8.312 2.788 1.00 94.94 111 ARG A O 1
ATOM 897 N N . ASP A 1 112 ? -21.142 -8.704 2.128 1.00 93.62 112 ASP A N 1
ATOM 898 C CA . ASP A 1 112 ? -20.953 -9.970 2.840 1.00 93.62 112 ASP A CA 1
ATOM 899 C C . ASP A 1 112 ? -20.680 -9.731 4.337 1.00 93.62 112 ASP A C 1
ATOM 901 O O . ASP A 1 112 ? -21.201 -10.453 5.185 1.00 93.62 112 ASP A O 1
ATOM 905 N N . GLU A 1 113 ? -19.936 -8.676 4.676 1.00 95.00 113 GLU A N 1
ATOM 906 C CA . GLU A 1 113 ? -19.530 -8.361 6.054 1.00 95.00 113 GLU A CA 1
ATOM 907 C C . GLU A 1 113 ? -20.386 -7.251 6.687 1.00 95.00 113 GLU A C 1
ATOM 909 O O . GLU A 1 113 ? -20.470 -7.149 7.912 1.00 95.00 113 GLU A O 1
ATOM 914 N N . GLY A 1 114 ? -21.089 -6.439 5.887 1.00 92.94 114 GLY A N 1
ATOM 915 C CA . GLY A 1 114 ? -21.865 -5.298 6.386 1.00 92.94 114 GLY A CA 1
ATOM 916 C C . GLY A 1 114 ? -22.999 -5.683 7.339 1.00 92.94 114 GLY A C 1
ATOM 917 O O . GLY A 1 114 ? -23.278 -4.950 8.287 1.00 92.94 114 GLY A O 1
ATOM 918 N N . LEU A 1 115 ? -23.625 -6.851 7.145 1.00 91.44 115 LEU A N 1
ATOM 919 C CA . LEU A 1 115 ? -24.645 -7.364 8.069 1.00 91.44 115 LEU A CA 1
ATOM 920 C C . LEU A 1 115 ? -24.051 -7.739 9.431 1.00 91.44 115 LEU A C 1
ATOM 922 O O . LEU A 1 115 ? -24.645 -7.418 10.460 1.00 91.44 115 LEU A O 1
ATOM 926 N N . GLN A 1 116 ? -22.884 -8.387 9.438 1.00 92.75 116 GLN A N 1
ATOM 927 C CA . GLN A 1 116 ? -22.189 -8.758 10.672 1.00 92.75 116 GLN A CA 1
ATOM 928 C C . GLN A 1 116 ? -21.739 -7.506 11.424 1.00 92.75 116 GLN A C 1
ATOM 930 O O . GLN A 1 116 ? -21.979 -7.389 12.626 1.00 92.75 116 GLN A O 1
ATOM 935 N N . LEU A 1 117 ? -21.178 -6.531 10.700 1.00 93.44 117 LEU A N 1
ATOM 936 C CA . LEU A 1 117 ? -20.808 -5.243 11.271 1.00 93.44 117 LEU A CA 1
ATOM 937 C C . LEU A 1 117 ? -22.029 -4.553 11.886 1.00 93.44 117 LEU A C 1
ATOM 939 O O . LEU A 1 117 ? -21.968 -4.170 13.045 1.00 93.44 117 LEU A O 1
ATOM 943 N N . LEU A 1 118 ? -23.161 -4.479 11.176 1.00 93.25 118 LEU A N 1
ATOM 944 C CA . LEU A 1 118 ? -24.388 -3.852 11.681 1.00 93.25 118 LEU A CA 1
ATOM 945 C C . LEU A 1 118 ? -24.918 -4.528 12.955 1.00 93.25 118 LEU A C 1
ATOM 947 O O . LEU A 1 118 ? -25.370 -3.847 13.880 1.00 93.25 118 LEU A O 1
ATOM 951 N N . GLN A 1 119 ? -24.879 -5.862 13.013 1.00 94.12 119 GLN A N 1
ATOM 952 C CA . GLN A 1 119 ? -25.281 -6.622 14.197 1.00 94.12 119 GLN A CA 1
ATOM 953 C C . GLN A 1 119 ? -24.389 -6.292 15.396 1.00 94.12 119 GLN A C 1
ATOM 955 O O . GLN A 1 119 ? -24.909 -5.984 16.471 1.00 94.12 119 GLN A O 1
ATOM 960 N N . LEU A 1 120 ? -23.069 -6.279 15.194 1.00 94.38 120 LEU A N 1
ATOM 961 C CA . LEU A 1 120 ? -22.099 -5.900 16.220 1.00 94.38 120 LEU A CA 1
ATOM 962 C C . LEU A 1 120 ? -22.291 -4.439 16.645 1.00 94.38 120 LEU A C 1
ATOM 964 O O . LEU A 1 120 ? -22.391 -4.163 17.839 1.00 94.38 120 LEU A O 1
ATOM 968 N N . SER A 1 121 ? -22.445 -3.506 15.700 1.00 95.56 121 SER A N 1
ATOM 969 C CA . SER A 1 121 ? -22.707 -2.097 16.010 1.00 95.56 121 SER A CA 1
ATOM 970 C C . SER A 1 121 ? -23.962 -1.950 16.867 1.00 95.56 121 SER A C 1
ATOM 972 O O . SER A 1 121 ? -23.951 -1.224 17.856 1.00 95.56 121 SER A O 1
ATOM 974 N N . LYS A 1 122 ? -25.039 -2.684 16.559 1.00 95.62 122 LYS A N 1
ATOM 975 C CA . LYS A 1 122 ? -26.270 -2.651 17.360 1.00 95.62 122 LYS A CA 1
ATOM 976 C C . LYS A 1 122 ? -26.064 -3.233 18.760 1.00 95.62 122 LYS A C 1
ATOM 978 O O . LYS A 1 122 ? -26.553 -2.652 19.727 1.00 95.62 122 LYS A O 1
ATOM 983 N N . GLN A 1 123 ? -25.355 -4.356 18.871 1.00 96.81 123 GLN A N 1
ATOM 984 C CA . GLN A 1 123 ? -25.063 -5.011 20.148 1.00 96.81 123 GLN A CA 1
ATOM 985 C C . GLN A 1 123 ? -24.260 -4.098 21.081 1.00 96.81 123 GLN A C 1
ATOM 987 O O . GLN A 1 123 ? -24.605 -3.959 22.254 1.00 96.81 123 GLN A O 1
ATOM 992 N N . TYR A 1 124 ? -23.230 -3.442 20.549 1.00 95.69 124 TYR A N 1
ATOM 993 C CA . TYR A 1 124 ? -22.342 -2.559 21.306 1.00 95.69 124 TYR A CA 1
ATOM 994 C C . TYR A 1 124 ? -22.793 -1.089 21.311 1.00 95.69 124 TYR A C 1
ATOM 996 O O . TYR A 1 124 ? -22.113 -0.245 21.884 1.00 95.69 124 TYR A O 1
ATOM 1004 N N . LYS A 1 125 ? -23.961 -0.782 20.723 1.00 96.69 125 LYS A N 1
ATOM 1005 C CA . LYS A 1 125 ? -24.530 0.575 20.592 1.00 96.69 125 LYS A CA 1
ATOM 1006 C C . LYS A 1 125 ? -23.585 1.572 19.905 1.00 96.69 125 LYS A C 1
ATOM 1008 O O . LYS A 1 125 ? -23.592 2.754 20.240 1.00 96.69 125 LYS A O 1
ATOM 1013 N N . LEU A 1 126 ? -22.814 1.086 18.937 1.00 95.94 126 LEU A N 1
ATOM 1014 C CA . LEU A 1 126 ? -21.836 1.859 18.185 1.00 95.94 126 LEU A CA 1
ATOM 1015 C C . LEU A 1 126 ? -22.470 2.568 16.987 1.00 95.94 126 LEU A C 1
ATOM 1017 O O . LEU A 1 126 ? -23.383 2.058 16.329 1.00 95.94 126 LEU A O 1
ATOM 1021 N N . LYS A 1 127 ? -21.923 3.734 16.675 1.00 94.12 127 LYS A N 1
ATOM 1022 C CA . LYS A 1 127 ? -22.160 4.541 15.482 1.00 94.12 127 LYS A CA 1
ATOM 1023 C C . LYS A 1 127 ? -20.899 4.551 14.625 1.00 94.12 127 LYS A C 1
ATOM 1025 O O . LYS A 1 127 ? -19.805 4.278 15.099 1.00 94.12 127 LYS A O 1
ATOM 1030 N N . ALA A 1 128 ? -21.044 4.948 13.362 1.00 88.94 128 ALA A N 1
ATOM 1031 C CA . ALA A 1 128 ? -19.907 5.061 12.449 1.00 88.94 128 ALA A CA 1
ATOM 1032 C C . ALA A 1 128 ? -18.798 5.993 12.982 1.00 88.94 128 ALA A C 1
ATOM 1034 O O . ALA A 1 128 ? -17.622 5.687 12.830 1.00 88.94 128 ALA A O 1
ATOM 1035 N N . ALA A 1 129 ? -19.180 7.090 13.647 1.00 94.12 129 ALA A N 1
ATOM 1036 C CA . ALA A 1 129 ? -18.243 8.041 14.245 1.00 94.12 129 ALA A CA 1
ATOM 1037 C C . ALA A 1 129 ? -17.382 7.426 15.361 1.00 94.12 129 ALA A C 1
ATOM 1039 O O . ALA A 1 129 ? -16.250 7.860 15.552 1.00 94.12 129 ALA A O 1
ATOM 1040 N N . ASP A 1 130 ? -17.886 6.399 16.051 1.00 95.38 130 ASP A N 1
ATOM 1041 C CA . ASP A 1 130 ? -17.155 5.764 17.147 1.00 95.38 130 ASP A CA 1
ATOM 1042 C C . ASP A 1 130 ? -15.920 5.019 16.615 1.00 95.38 130 ASP A C 1
ATOM 1044 O O . ASP A 1 130 ? -14.893 4.994 17.277 1.00 95.38 130 ASP A O 1
ATOM 1048 N N . TYR A 1 131 ? -15.966 4.473 15.392 1.00 91.00 131 TYR A N 1
ATOM 1049 C CA . TYR A 1 131 ? -14.810 3.795 14.789 1.00 91.00 131 TYR A CA 1
ATOM 1050 C C . TYR A 1 131 ? -13.650 4.748 14.496 1.00 91.00 131 TYR A C 1
ATOM 1052 O O . TYR A 1 131 ? -12.496 4.408 14.753 1.00 91.00 131 TYR A O 1
ATOM 1060 N N . GLU A 1 132 ? -13.956 5.941 13.982 1.00 91.75 132 GLU A N 1
ATOM 1061 C CA . GLU A 1 132 ? -12.949 6.983 13.758 1.00 91.75 132 GLU A CA 1
ATOM 1062 C C . GLU A 1 132 ? -12.394 7.481 15.096 1.00 91.75 132 GLU A C 1
ATOM 1064 O O . GLU A 1 132 ? -11.180 7.602 15.262 1.00 91.75 132 GLU A O 1
ATOM 1069 N N . GLN A 1 133 ? -13.273 7.670 16.086 1.00 96.00 133 GLN A N 1
ATOM 1070 C CA . GLN A 1 133 ? -12.874 8.055 17.435 1.00 96.00 133 GLN A CA 1
ATOM 1071 C C . GLN A 1 133 ? -11.951 7.009 18.079 1.00 96.00 133 GLN A C 1
ATOM 1073 O O . GLN A 1 133 ? -10.933 7.381 18.654 1.00 96.00 133 GLN A O 1
ATOM 1078 N N . PHE A 1 134 ? -12.234 5.709 17.943 1.00 95.06 134 PHE A N 1
ATOM 1079 C CA . PHE A 1 134 ? -11.364 4.653 18.475 1.00 95.06 134 PHE A CA 1
ATOM 1080 C C . PHE A 1 134 ? -9.960 4.701 17.876 1.00 95.06 134 PHE A C 1
ATOM 1082 O O . PHE A 1 134 ? -8.980 4.484 18.586 1.00 95.06 134 PHE A O 1
ATOM 1089 N N . LEU A 1 135 ? -9.843 5.013 16.583 1.00 94.44 135 LEU A N 1
ATOM 1090 C CA . LEU A 1 135 ? -8.544 5.156 15.936 1.00 94.44 135 LEU A CA 1
ATOM 1091 C C . LEU A 1 135 ? -7.788 6.392 16.452 1.00 94.44 135 LEU A C 1
ATOM 1093 O O . LEU A 1 135 ? -6.575 6.334 16.661 1.00 94.44 135 LEU A O 1
ATOM 1097 N N . GLU A 1 136 ? -8.482 7.508 16.686 1.00 95.12 136 GLU A N 1
ATOM 1098 C CA . GLU A 1 136 ? -7.898 8.707 17.302 1.00 95.12 136 GLU A CA 1
ATOM 1099 C C . GLU A 1 136 ? -7.448 8.460 18.749 1.00 95.12 136 GLU A C 1
ATOM 1101 O O . GLU A 1 136 ? -6.340 8.850 19.129 1.00 95.12 136 GLU A O 1
ATOM 1106 N N . GLU A 1 137 ? -8.271 7.771 19.539 1.00 95.75 137 GLU A N 1
ATOM 1107 C CA . GLU A 1 137 ? -7.961 7.364 20.909 1.00 95.75 137 GLU A CA 1
ATOM 1108 C C . GLU A 1 137 ? -6.757 6.418 20.949 1.00 95.75 137 GLU A C 1
ATOM 1110 O O . GLU A 1 137 ? -5.847 6.623 21.755 1.00 95.75 137 GLU A O 1
ATOM 1115 N N . GLU A 1 138 ? -6.691 5.437 20.044 1.00 95.25 138 GLU A N 1
ATOM 1116 C CA . GLU A 1 138 ? -5.557 4.517 19.928 1.00 95.25 138 GLU A CA 1
ATOM 1117 C C . GLU A 1 138 ? -4.263 5.274 19.585 1.00 95.25 138 GLU A C 1
ATOM 1119 O O . GLU A 1 138 ? -3.232 5.068 20.231 1.00 95.25 138 GLU A O 1
ATOM 1124 N N . ARG A 1 139 ? -4.309 6.218 18.633 1.00 94.81 139 ARG A N 1
ATOM 1125 C CA . ARG A 1 139 ? -3.162 7.089 18.315 1.00 94.81 139 ARG A CA 1
ATOM 1126 C C . ARG A 1 139 ? -2.721 7.910 19.525 1.00 94.81 139 ARG A C 1
ATOM 1128 O O . ARG A 1 139 ? -1.524 7.997 19.810 1.00 94.81 139 ARG A O 1
ATOM 1135 N N . ALA A 1 140 ? -3.668 8.518 20.239 1.00 94.25 140 ALA A N 1
ATOM 1136 C CA . ALA A 1 140 ? -3.379 9.332 21.416 1.00 94.25 140 ALA A CA 1
ATOM 1137 C C . ALA A 1 140 ? -2.763 8.495 22.545 1.00 94.25 140 ALA A C 1
ATOM 1139 O O . ALA A 1 140 ? -1.773 8.910 23.152 1.00 94.25 140 ALA A O 1
ATOM 1140 N N . TYR A 1 141 ? -3.307 7.305 22.792 1.00 93.12 141 TYR A N 1
ATOM 1141 C CA . TYR A 1 141 ? -2.784 6.353 23.764 1.00 93.12 141 TYR A CA 1
ATOM 1142 C C . TYR A 1 141 ? -1.350 5.938 23.415 1.00 93.12 141 TYR A C 1
ATOM 1144 O O . TYR A 1 141 ? -0.437 6.167 24.208 1.00 93.12 141 TYR A O 1
ATOM 1152 N N . LEU A 1 142 ? -1.118 5.431 22.199 1.00 92.31 142 LEU A N 1
ATOM 1153 C CA . LEU A 1 142 ? 0.189 4.924 21.766 1.00 92.31 142 LEU A CA 1
ATOM 1154 C C . LEU A 1 142 ? 1.273 6.006 21.714 1.00 92.31 142 LEU A C 1
ATOM 1156 O O . LEU A 1 142 ? 2.447 5.715 21.929 1.00 92.31 142 LEU A O 1
ATOM 1160 N N . LYS A 1 143 ? 0.904 7.263 21.450 1.00 88.25 143 LYS A N 1
ATOM 1161 C CA . LYS A 1 143 ? 1.845 8.391 21.467 1.00 88.25 143 LYS A CA 1
ATOM 1162 C C . LYS A 1 143 ? 2.299 8.762 22.881 1.00 88.25 143 LYS A C 1
ATOM 1164 O O . LYS A 1 143 ? 3.427 9.220 23.056 1.00 88.25 143 LYS A O 1
ATOM 1169 N N . ASN A 1 144 ? 1.424 8.593 23.870 1.00 86.56 144 ASN A N 1
ATOM 1170 C CA . ASN A 1 144 ? 1.711 8.904 25.271 1.00 86.56 144 ASN A CA 1
ATOM 1171 C C . ASN A 1 144 ? 2.294 7.707 26.039 1.00 86.56 144 ASN A C 1
ATOM 1173 O O . ASN A 1 144 ? 2.848 7.885 27.125 1.00 86.56 144 ASN A O 1
ATOM 1177 N N . LEU A 1 145 ? 2.202 6.501 25.476 1.00 82.56 145 LEU A N 1
ATOM 1178 C CA . LEU A 1 145 ? 2.722 5.272 26.057 1.00 82.56 145 LEU A CA 1
ATOM 1179 C C . LEU A 1 145 ? 4.258 5.230 25.967 1.00 82.56 145 LEU A C 1
ATOM 1181 O O . LEU A 1 145 ? 4.835 4.688 25.029 1.00 82.56 145 LEU A O 1
ATOM 1185 N N . GLN A 1 146 ? 4.937 5.826 26.951 1.00 68.88 146 GLN A N 1
ATOM 1186 C CA . GLN A 1 146 ? 6.401 5.726 27.072 1.00 68.88 146 GLN A CA 1
ATOM 1187 C C . GLN A 1 146 ? 6.848 4.380 27.660 1.00 68.88 146 GLN A C 1
ATOM 1189 O O . GLN A 1 146 ? 7.920 3.878 27.324 1.00 68.88 146 GLN A O 1
ATOM 1194 N N . LYS A 1 147 ? 6.036 3.808 28.554 1.00 72.88 147 LYS A N 1
ATOM 1195 C CA . LYS A 1 147 ? 6.230 2.499 29.183 1.00 72.88 147 LYS A CA 1
ATOM 1196 C C . LYS A 1 147 ? 4.861 1.929 29.540 1.00 72.88 147 LYS A C 1
ATOM 1198 O O . LYS A 1 147 ? 3.970 2.699 29.901 1.00 72.88 147 LYS A O 1
ATOM 1203 N N . GLU A 1 148 ? 4.717 0.609 29.465 1.00 78.62 148 GLU A N 1
ATOM 1204 C CA . GLU A 1 148 ? 3.514 -0.061 29.957 1.00 78.62 148 GLU A CA 1
ATOM 1205 C C . GLU A 1 148 ? 3.257 0.320 31.423 1.00 78.62 148 GLU A C 1
ATOM 1207 O O . GLU A 1 148 ? 4.204 0.341 32.226 1.00 78.62 148 GLU A O 1
ATOM 1212 N N . PRO A 1 149 ? 2.004 0.640 31.793 1.00 82.75 149 PRO A N 1
ATOM 1213 C CA . PRO A 1 149 ? 1.640 0.859 33.181 1.00 82.75 149 PRO A CA 1
ATOM 1214 C C . PRO A 1 149 ? 2.075 -0.323 34.057 1.00 82.75 149 PRO A C 1
ATOM 1216 O O . PRO A 1 149 ? 2.014 -1.492 33.657 1.00 82.75 149 PRO A O 1
ATOM 1219 N N . ALA A 1 150 ? 2.552 -0.019 35.264 1.00 83.62 150 ALA A N 1
ATOM 1220 C CA . ALA A 1 150 ? 3.093 -1.035 36.163 1.00 83.62 150 ALA A CA 1
ATOM 1221 C C . ALA A 1 150 ? 2.043 -2.096 36.538 1.00 83.62 150 ALA A C 1
ATOM 1223 O O . ALA A 1 150 ? 2.379 -3.270 36.656 1.00 83.62 150 ALA A O 1
ATOM 1224 N N . ASP A 1 151 ? 0.776 -1.703 36.669 1.00 87.75 151 ASP A N 1
ATOM 1225 C CA . ASP A 1 151 ? -0.339 -2.601 36.968 1.00 87.75 151 ASP A CA 1
ATOM 1226 C C . ASP A 1 151 ? -0.641 -3.566 35.811 1.00 87.75 151 ASP A C 1
ATOM 1228 O O . ASP A 1 151 ? -0.887 -4.750 36.046 1.00 87.75 151 ASP A O 1
ATOM 1232 N N . VAL A 1 152 ? -0.576 -3.092 34.563 1.00 85.81 152 VAL A N 1
ATOM 1233 C CA . VAL A 1 152 ? -0.728 -3.934 33.366 1.00 85.81 152 VAL A CA 1
ATOM 1234 C C . VAL A 1 152 ? 0.418 -4.937 33.290 1.00 85.81 152 VAL A C 1
ATOM 1236 O O . VAL A 1 152 ? 0.181 -6.132 33.125 1.00 85.81 152 VAL A O 1
ATOM 1239 N N . THR A 1 153 ? 1.649 -4.469 33.508 1.00 86.12 153 THR A N 1
ATOM 1240 C CA . THR A 1 153 ? 2.852 -5.313 33.490 1.00 86.12 153 THR A CA 1
ATOM 1241 C C . THR A 1 153 ? 2.756 -6.425 34.541 1.00 86.12 153 THR A C 1
ATOM 1243 O O . THR A 1 153 ? 2.906 -7.597 34.209 1.00 86.12 153 THR A O 1
ATOM 1246 N N . GLN A 1 154 ? 2.391 -6.082 35.781 1.00 90.69 154 GLN A N 1
ATOM 1247 C CA . GLN A 1 154 ? 2.207 -7.046 36.874 1.00 90.69 154 GLN A CA 1
ATOM 1248 C C . GLN A 1 154 ? 1.117 -8.085 36.581 1.00 90.69 154 GLN A C 1
ATOM 1250 O O . GLN A 1 154 ? 1.277 -9.259 36.911 1.00 90.69 154 GLN A O 1
ATOM 1255 N N . ARG A 1 155 ? -0.001 -7.681 35.963 1.00 92.62 155 ARG A N 1
ATOM 1256 C CA . ARG A 1 155 ? -1.072 -8.613 35.576 1.00 92.62 155 ARG A CA 1
ATOM 1257 C C . ARG A 1 155 ? -0.619 -9.575 34.483 1.00 92.62 155 ARG A C 1
ATOM 1259 O O . ARG A 1 155 ? -0.922 -10.761 34.577 1.00 92.62 155 ARG A O 1
ATOM 1266 N N . CYS A 1 156 ? 0.106 -9.086 33.478 1.00 89.44 156 CYS A N 1
ATOM 1267 C CA . CYS A 1 156 ? 0.676 -9.932 32.432 1.00 89.44 156 CYS A CA 1
ATOM 1268 C C . CYS A 1 156 ? 1.673 -10.938 33.020 1.00 89.44 156 CYS A C 1
ATOM 1270 O O . CYS A 1 156 ? 1.525 -12.136 32.792 1.00 89.44 156 CYS A O 1
ATOM 1272 N N . GLU A 1 157 ? 2.609 -10.478 33.856 1.00 93.38 157 GLU A N 1
ATOM 1273 C CA . GLU A 1 157 ? 3.572 -11.341 34.554 1.00 93.38 157 GLU A CA 1
ATOM 1274 C C . GLU A 1 157 ? 2.868 -12.408 35.406 1.00 93.38 157 GLU A C 1
ATOM 1276 O O . GLU A 1 157 ? 3.232 -13.584 35.365 1.00 93.38 157 GLU A O 1
ATOM 1281 N N . TYR A 1 158 ? 1.817 -12.027 36.140 1.00 95.44 158 TYR A N 1
ATOM 1282 C CA . TYR A 1 158 ? 1.014 -12.968 36.918 1.00 95.44 158 TYR A CA 1
ATOM 1283 C C . TYR A 1 158 ? 0.356 -14.037 36.035 1.00 95.44 158 TYR A C 1
ATOM 1285 O O . TYR A 1 158 ? 0.424 -15.223 36.357 1.00 95.44 158 TYR A O 1
ATOM 1293 N N . MET A 1 159 ? -0.254 -13.640 34.915 1.00 95.19 159 MET A N 1
ATOM 1294 C CA 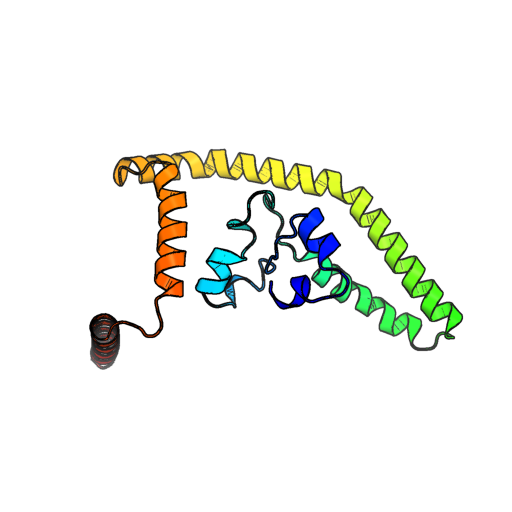. MET A 1 159 ? -0.900 -14.573 33.987 1.00 95.19 159 MET A CA 1
ATOM 1295 C C . MET A 1 159 ? 0.109 -15.528 33.340 1.00 95.19 159 MET A C 1
ATOM 1297 O O . MET A 1 159 ? -0.166 -16.723 33.239 1.00 95.19 159 MET A O 1
ATOM 1301 N N . GLU A 1 160 ? 1.293 -15.042 32.963 1.00 94.44 160 GLU A N 1
ATOM 1302 C CA . GLU A 1 160 ? 2.374 -15.887 32.447 1.00 94.44 160 GLU A CA 1
ATOM 1303 C C . GLU A 1 160 ? 2.858 -16.903 33.488 1.00 94.44 160 GLU A C 1
ATOM 1305 O O . GLU A 1 160 ? 3.081 -18.074 33.168 1.00 94.44 160 GLU A O 1
ATOM 1310 N N . LEU A 1 161 ? 3.015 -16.477 34.746 1.00 96.06 161 LEU A N 1
ATOM 1311 C CA . LEU A 1 161 ? 3.390 -17.364 35.847 1.00 96.06 161 LEU A CA 1
ATOM 1312 C C . LEU A 1 161 ? 2.307 -18.410 36.125 1.00 96.06 161 LEU A C 1
ATOM 1314 O O . LEU A 1 161 ? 2.631 -19.584 36.302 1.00 96.06 161 LEU A O 1
ATOM 1318 N N . LEU A 1 162 ? 1.034 -18.009 36.114 1.00 96.25 162 LEU A N 1
ATOM 1319 C CA . LEU A 1 162 ? -0.096 -18.918 36.284 1.00 96.25 162 LEU A CA 1
ATOM 1320 C C . LEU A 1 162 ? -0.131 -19.966 35.167 1.00 96.25 162 LEU A C 1
ATOM 1322 O O . LEU A 1 162 ? -0.289 -21.153 35.440 1.00 96.25 162 LEU A O 1
ATOM 1326 N N . GLN A 1 163 ? 0.087 -19.551 33.919 1.00 95.38 163 GLN A N 1
ATOM 1327 C CA . GLN A 1 163 ? 0.121 -20.460 32.779 1.00 95.38 163 GLN A CA 1
ATOM 1328 C C . GLN A 1 163 ? 1.282 -21.460 32.884 1.00 95.38 163 GLN A C 1
ATOM 1330 O O . GLN A 1 163 ? 1.085 -22.652 32.653 1.00 95.38 163 GLN A O 1
ATOM 1335 N N . LYS A 1 164 ? 2.474 -21.011 33.302 1.00 95.62 164 LYS A N 1
ATOM 1336 C CA . LYS A 1 164 ? 3.619 -21.900 33.575 1.00 95.62 164 LYS A CA 1
ATOM 1337 C C . LYS A 1 164 ? 3.318 -22.895 34.696 1.00 95.62 164 LYS A C 1
ATOM 1339 O O . LYS A 1 164 ? 3.663 -24.064 34.564 1.00 95.62 164 LYS A O 1
ATOM 1344 N N . TYR A 1 165 ? 2.664 -22.448 35.769 1.00 94.69 165 TYR A N 1
ATOM 1345 C CA . TYR A 1 165 ? 2.255 -23.316 36.874 1.00 94.69 165 TYR A CA 1
ATOM 1346 C C . TYR A 1 165 ? 1.258 -24.389 36.420 1.00 94.69 165 TYR A C 1
ATOM 1348 O O . TYR A 1 165 ? 1.432 -25.557 36.744 1.00 94.69 165 TYR A O 1
ATOM 1356 N N . MET A 1 166 ? 0.260 -24.014 35.614 1.00 93.62 166 MET A N 1
ATOM 1357 C CA . MET A 1 166 ? -0.740 -24.949 35.087 1.00 93.62 166 MET A CA 1
ATOM 1358 C C . MET A 1 166 ? -0.156 -25.999 34.134 1.00 93.62 166 MET A C 1
ATOM 1360 O O . MET A 1 166 ? -0.681 -27.101 34.076 1.00 93.62 166 MET A O 1
ATOM 1364 N N . VAL A 1 167 ? 0.901 -25.671 33.383 1.00 92.44 167 VAL A N 1
ATOM 1365 C CA . VAL A 1 167 ? 1.584 -26.616 32.475 1.00 92.44 167 VAL A CA 1
ATOM 1366 C C . VAL A 1 167 ? 2.540 -27.555 33.225 1.00 92.44 167 VAL A C 1
ATOM 1368 O O . VAL A 1 167 ? 2.882 -28.617 32.714 1.00 92.44 167 VAL A O 1
ATOM 1371 N N . ALA A 1 168 ? 2.994 -27.167 34.418 1.00 84.62 168 ALA A N 1
ATOM 1372 C CA . ALA A 1 168 ? 3.889 -27.967 35.255 1.00 84.62 168 ALA A CA 1
ATOM 1373 C C . ALA A 1 168 ? 3.159 -28.975 36.171 1.00 84.62 168 ALA A C 1
ATOM 1375 O O . ALA A 1 168 ? 3.826 -29.734 36.876 1.00 84.62 168 ALA A O 1
ATOM 1376 N N . LEU A 1 169 ? 1.822 -28.955 36.175 1.00 67.38 169 LEU A N 1
ATOM 1377 C CA . LEU A 1 169 ? 0.930 -29.913 36.840 1.00 67.38 169 LEU A CA 1
ATOM 1378 C C . LEU A 1 169 ? 0.550 -31.053 35.890 1.00 67.38 169 LEU A C 1
ATOM 1380 O O . LEU A 1 169 ? 0.471 -32.199 36.383 1.00 67.38 169 LEU A O 1
#

InterPro domains:
  IPR040521 Kyakuja-Dileera-Zisupton transposase [PF18758] (2-88)

Foldseek 3Di:
DVVCCPDPCNVVCVVVVDAAADFQVCLVVDDVLCNLRHHLVNDPPSQPPRPCVVVVLVVVLCVLCVVLVPPDPVVSVVVSVVSVVVVVVVCVVCVVVVVVVSVVVVVCCCVVCVVVVVVVCVVVVHDPVVVVVVSVVVNVCVVPPPDPDPVVVVVVVVVVVVVVVVVVD

Secondary structure (DSSP, 8-state):
-HHHHTSTTHHHHHHTT------HHHHTTS-HHHHHHHSGGGSTT-TT--S-HHHHHHHHHTTHHHHHTTS-HHHHHHHHHHHHHHHHHHHHHHHHHHHHHHHHHHHHHHHHHHHHHHHHHHHHT--HHHHHHHHHHHHHHHHH-SS--HHHHHHHHHHHHHHHHHH--

pLDDT: mean 92.99, std 4.84, range [67.38, 98.12]

Organism: NCBI:txid1128425